Protein AF-A0A7V6R859-F1 (afdb_monomer_lite)

Foldseek 3Di:
DVVVVVCVVDPDDDDDDDFDQPPDADDGPRLVSVVVQLPDPVDDDLAAEAEADDDPDFPFDFACWEQALVRDTGNAAAHQQRHGPVHRGGGDRSCVNCVVPPDPHYYYGHNLVRNPVSQPVVVVRSRVVSRVVVSCVVSPD

Structure (mmCIF, N/CA/C/O backbone):
data_AF-A0A7V6R859-F1
#
_entry.id   AF-A0A7V6R859-F1
#
loop_
_atom_site.group_PDB
_atom_site.id
_atom_site.type_symbol
_atom_site.label_atom_id
_atom_site.label_alt_id
_atom_site.label_comp_id
_atom_site.label_asym_id
_atom_site.label_entity_id
_atom_site.label_seq_id
_atom_site.pdbx_PDB_ins_code
_atom_site.Cartn_x
_atom_site.Cartn_y
_atom_site.Cartn_z
_atom_site.occupancy
_atom_site.B_iso_or_equiv
_atom_site.auth_seq_id
_atom_site.auth_comp_id
_atom_site.auth_asym_id
_atom_site.auth_atom_id
_atom_site.pdbx_PDB_model_num
ATOM 1 N N . GLN A 1 1 ? -15.770 12.427 8.163 1.00 63.44 1 GLN A N 1
ATOM 2 C CA . GLN A 1 1 ? -17.059 11.791 8.516 1.00 63.44 1 GLN A CA 1
ATOM 3 C C . GLN A 1 1 ? -17.744 11.183 7.294 1.00 63.44 1 GLN A C 1
ATOM 5 O O . GLN A 1 1 ? -18.057 10.005 7.355 1.00 63.44 1 GLN A O 1
ATOM 10 N N . GLU A 1 2 ? -17.888 11.903 6.174 1.00 85.62 2 GLU A N 1
ATOM 11 C CA . GLU A 1 2 ? -18.518 11.360 4.950 1.00 85.62 2 GLU A CA 1
ATOM 12 C C . GLU A 1 2 ? -17.825 10.107 4.375 1.00 85.62 2 GLU A C 1
ATOM 14 O O . GLU A 1 2 ? -18.501 9.156 4.006 1.00 85.62 2 GLU A O 1
ATOM 19 N N . ILE A 1 3 ? -16.485 10.052 4.349 1.00 89.62 3 ILE A N 1
ATOM 20 C CA . ILE A 1 3 ? -15.766 8.873 3.827 1.00 89.62 3 ILE A CA 1
ATOM 21 C C . ILE A 1 3 ? -16.039 7.600 4.642 1.00 89.62 3 ILE A C 1
ATOM 23 O O . ILE A 1 3 ? -16.283 6.552 4.063 1.00 89.62 3 ILE A O 1
ATOM 27 N N . ILE A 1 4 ? -16.081 7.704 5.974 1.00 92.81 4 ILE A N 1
ATOM 28 C CA . ILE A 1 4 ? -16.373 6.570 6.867 1.00 92.81 4 ILE A CA 1
ATOM 29 C C . ILE A 1 4 ? -17.802 6.082 6.647 1.00 92.81 4 ILE A C 1
ATOM 31 O O . ILE A 1 4 ? -18.031 4.884 6.542 1.00 92.81 4 ILE A O 1
ATOM 35 N N . LYS A 1 5 ? -18.755 7.015 6.515 1.00 92.94 5 LYS A N 1
ATOM 36 C CA . LYS A 1 5 ? -20.144 6.677 6.204 1.00 92.94 5 LYS A CA 1
ATOM 37 C C . LYS A 1 5 ? -20.236 5.881 4.897 1.00 92.94 5 LYS A C 1
ATOM 39 O O . LYS A 1 5 ? -20.864 4.835 4.884 1.00 92.94 5 LYS A O 1
ATOM 44 N N . ARG A 1 6 ? -19.553 6.331 3.841 1.00 93.44 6 ARG A N 1
ATOM 45 C CA . ARG A 1 6 ? -19.534 5.637 2.543 1.00 93.44 6 ARG A CA 1
ATOM 46 C C . ARG A 1 6 ? -18.878 4.262 2.597 1.00 93.44 6 ARG A C 1
ATOM 48 O O . ARG A 1 6 ? -19.346 3.364 1.914 1.00 93.44 6 ARG A O 1
ATOM 55 N N . ILE A 1 7 ? -17.817 4.097 3.391 1.00 95.25 7 ILE A N 1
ATOM 56 C CA . ILE A 1 7 ? -17.192 2.783 3.611 1.00 95.25 7 ILE A CA 1
ATOM 57 C C . ILE A 1 7 ? -18.203 1.837 4.270 1.00 95.25 7 ILE A C 1
ATOM 59 O O . ILE A 1 7 ? -18.382 0.725 3.796 1.00 95.25 7 ILE A O 1
ATOM 63 N N . MET A 1 8 ? -18.916 2.299 5.302 1.00 93.31 8 MET A N 1
ATOM 64 C CA . MET A 1 8 ? -19.937 1.501 5.996 1.00 93.31 8 MET A CA 1
ATOM 65 C C . MET A 1 8 ? -21.193 1.206 5.157 1.00 93.31 8 MET A C 1
ATOM 67 O O . MET A 1 8 ? -21.960 0.316 5.506 1.00 93.31 8 MET A O 1
ATOM 71 N N . GLU A 1 9 ? -21.442 1.975 4.096 1.00 95.25 9 GLU A N 1
ATOM 72 C CA . GLU A 1 9 ? -22.551 1.758 3.155 1.00 95.25 9 GLU A CA 1
ATOM 73 C C . GLU A 1 9 ? -22.185 0.791 2.016 1.00 95.25 9 GLU A C 1
ATOM 75 O O . GLU A 1 9 ? -23.044 0.479 1.190 1.00 95.25 9 GLU A O 1
ATOM 80 N N . ALA A 1 10 ? -20.932 0.329 1.938 1.00 95.50 10 ALA A N 1
ATOM 81 C CA . ALA A 1 10 ? -20.528 -0.655 0.945 1.00 95.50 10 ALA A CA 1
ATOM 82 C C . ALA A 1 10 ? -21.299 -1.971 1.143 1.00 95.50 10 ALA A C 1
ATOM 84 O O . ALA A 1 10 ? -21.450 -2.463 2.257 1.00 95.50 10 ALA A O 1
ATOM 85 N N . GLU A 1 11 ? -21.782 -2.554 0.046 1.00 95.88 11 GLU A N 1
ATOM 86 C CA . GLU A 1 11 ? -22.596 -3.778 0.083 1.00 95.88 11 GLU A CA 1
ATOM 87 C C . GLU A 1 11 ? -21.782 -5.023 0.476 1.00 95.88 11 GLU A C 1
ATOM 89 O O . GLU A 1 11 ? -22.333 -6.017 0.956 1.00 95.88 11 GLU A O 1
ATOM 94 N N . HIS A 1 12 ? -20.467 -4.982 0.255 1.00 94.31 12 HIS A N 1
ATOM 95 C CA . HIS A 1 12 ? -19.573 -6.117 0.431 1.00 94.31 12 HIS A CA 1
ATOM 96 C C . HIS A 1 12 ? -18.264 -5.705 1.096 1.00 94.31 12 HIS A C 1
ATOM 98 O O . HIS A 1 12 ? -17.700 -4.654 0.786 1.00 94.31 12 HIS A O 1
ATOM 104 N N . ASP A 1 13 ? -17.752 -6.613 1.921 1.00 92.06 13 ASP A N 1
ATOM 105 C CA . ASP A 1 13 ? -16.410 -6.570 2.483 1.00 92.06 13 ASP A CA 1
ATOM 106 C C . ASP A 1 13 ? -15.480 -7.565 1.763 1.00 92.06 13 ASP A C 1
ATOM 108 O O . ASP A 1 13 ? -15.945 -8.598 1.266 1.00 92.06 13 ASP A O 1
ATOM 112 N N . PRO A 1 14 ? -14.158 -7.313 1.735 1.00 94.44 14 PRO A N 1
ATOM 113 C CA . PRO A 1 14 ? -13.475 -6.113 2.228 1.00 94.44 14 PRO A CA 1
ATOM 114 C C . PRO A 1 14 ? -13.560 -4.931 1.245 1.00 94.44 14 PRO A C 1
ATOM 116 O O . PRO A 1 14 ? -13.587 -5.111 0.027 1.00 94.44 14 PRO A O 1
ATOM 119 N N . VAL A 1 15 ? -13.513 -3.704 1.775 1.00 95.81 15 VAL A N 1
ATOM 120 C CA . VAL A 1 15 ? -13.516 -2.464 0.979 1.00 95.81 15 VAL A CA 1
ATOM 121 C C . VAL A 1 15 ? -12.092 -1.957 0.746 1.00 95.81 15 VAL A C 1
ATOM 123 O O . VAL A 1 15 ? -11.336 -1.730 1.689 1.00 95.81 15 VAL A O 1
ATOM 126 N N . VAL A 1 16 ? -11.731 -1.702 -0.515 1.00 95.19 16 VAL A N 1
ATOM 127 C CA . VAL A 1 16 ? -10.468 -1.030 -0.864 1.00 95.19 16 VAL A CA 1
ATOM 128 C C . VAL A 1 16 ? -10.707 0.471 -0.988 1.00 95.19 16 VAL A C 1
ATOM 130 O O . VAL A 1 16 ? -11.498 0.920 -1.817 1.00 95.19 16 VAL A O 1
ATOM 133 N N . VAL A 1 17 ? -9.987 1.257 -0.187 1.00 94.44 17 VAL A N 1
ATOM 134 C CA . VAL A 1 17 ? -10.065 2.722 -0.209 1.00 94.44 17 VAL A CA 1
ATOM 135 C C . VAL A 1 17 ? -8.766 3.289 -0.762 1.00 94.44 17 VAL A C 1
ATOM 137 O O . VAL A 1 17 ? -7.711 3.172 -0.145 1.00 94.44 17 VAL A O 1
ATOM 140 N N . MET A 1 18 ? -8.849 3.930 -1.926 1.00 90.81 18 MET A N 1
ATOM 141 C CA . MET A 1 18 ? -7.729 4.673 -2.495 1.00 90.81 18 MET A CA 1
ATOM 142 C C .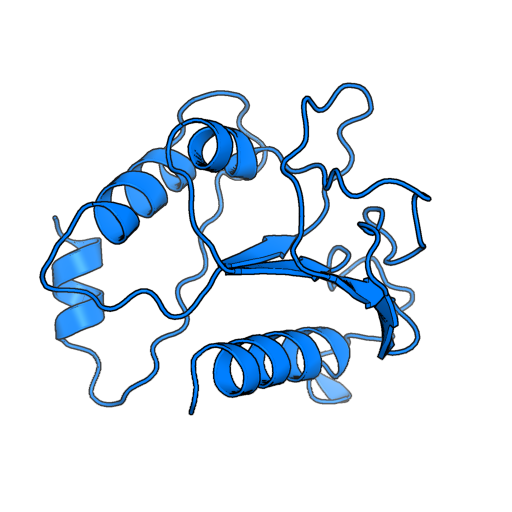 MET A 1 18 ? -7.731 6.106 -1.968 1.00 90.81 18 MET A C 1
ATOM 144 O O . MET A 1 18 ? -8.766 6.777 -1.959 1.00 90.81 18 MET A O 1
ATOM 148 N N . VAL A 1 19 ? -6.559 6.579 -1.555 1.00 86.88 19 VAL A N 1
ATOM 149 C CA . VAL A 1 19 ? -6.368 7.910 -0.985 1.00 86.88 19 VAL A CA 1
ATOM 150 C C . VAL A 1 19 ? -5.260 8.613 -1.766 1.00 86.88 19 VAL A C 1
ATOM 152 O O . VAL A 1 19 ? -4.160 8.083 -1.861 1.00 86.88 19 VAL A O 1
ATOM 155 N N . ASP A 1 20 ? -5.559 9.777 -2.342 1.00 81.00 20 ASP A N 1
ATOM 156 C CA . ASP A 1 20 ? -4.635 10.552 -3.182 1.00 81.00 20 ASP A CA 1
ATOM 157 C C . ASP A 1 20 ? -4.631 12.027 -2.753 1.00 81.00 20 ASP A C 1
ATOM 159 O O . ASP A 1 20 ? -5.679 12.606 -2.446 1.00 81.00 20 ASP A O 1
ATOM 163 N N . ASP A 1 21 ? -3.448 12.636 -2.733 1.00 71.25 21 ASP A N 1
ATOM 164 C CA . ASP A 1 21 ? -3.225 14.050 -2.413 1.00 71.25 21 ASP A CA 1
ATOM 165 C C . ASP A 1 21 ? -2.811 14.890 -3.639 1.00 71.25 21 ASP A C 1
ATOM 167 O O . ASP A 1 21 ? -2.612 16.104 -3.514 1.00 71.25 21 ASP A O 1
ATOM 171 N N . ARG A 1 22 ? -2.721 14.274 -4.831 1.00 69.81 22 ARG A N 1
ATOM 172 C CA . ARG A 1 22 ? -2.268 14.894 -6.088 1.00 69.81 22 ARG A CA 1
ATOM 173 C C . ARG A 1 22 ? -0.881 15.554 -5.987 1.00 69.81 22 ARG A C 1
ATOM 175 O O . ARG A 1 22 ? -0.628 16.548 -6.670 1.00 69.81 22 ARG A O 1
ATOM 182 N N . GLY A 1 23 ? 0.015 15.028 -5.149 1.00 63.44 23 GLY A N 1
ATOM 183 C CA . GLY A 1 23 ? 1.393 15.513 -4.991 1.00 63.44 23 GLY A CA 1
ATOM 184 C C . GLY A 1 23 ? 1.519 16.768 -4.124 1.00 63.44 23 GLY A C 1
ATOM 185 O O . GLY A 1 23 ? 2.492 17.524 -4.238 1.00 63.44 23 GLY A O 1
ATOM 186 N N . LYS A 1 24 ? 0.518 17.054 -3.282 1.00 62.62 24 LYS A N 1
ATOM 187 C CA . LYS A 1 24 ? 0.576 18.182 -2.351 1.00 62.62 24 LYS A CA 1
ATOM 188 C C . LYS A 1 24 ? 1.293 17.766 -1.070 1.00 62.62 24 LYS A C 1
ATOM 190 O O . LYS A 1 24 ? 0.717 17.107 -0.221 1.00 62.62 24 LYS A O 1
ATOM 195 N N . LYS A 1 25 ? 2.515 18.266 -0.880 1.00 59.34 25 LYS A N 1
ATOM 196 C CA . LYS A 1 25 ? 3.291 18.037 0.349 1.00 59.34 25 LYS A CA 1
ATOM 197 C C . LYS A 1 25 ? 2.607 18.608 1.598 1.00 59.34 25 LYS A C 1
ATOM 199 O O . LYS A 1 25 ? 2.174 19.763 1.610 1.00 59.34 25 LYS A O 1
ATOM 204 N N . GLY A 1 26 ? 2.638 17.840 2.687 1.00 61.53 26 GLY A N 1
ATOM 205 C CA . GLY A 1 26 ? 2.084 18.216 3.994 1.00 61.53 26 GLY A CA 1
ATOM 206 C C . GLY A 1 26 ? 0.673 17.670 4.200 1.00 61.53 26 GLY A C 1
ATOM 207 O O . GLY A 1 26 ? 0.153 17.002 3.331 1.00 61.53 26 GLY A O 1
ATOM 208 N N . LYS A 1 27 ? 0.034 17.946 5.349 1.00 64.81 27 LYS A N 1
ATOM 209 C CA . LYS A 1 27 ? -1.300 17.396 5.666 1.00 64.81 27 LYS A CA 1
ATOM 210 C C . LYS A 1 27 ? -2.345 17.876 4.647 1.00 64.81 27 LYS A C 1
ATOM 212 O O . LYS A 1 27 ? -2.903 18.966 4.794 1.00 64.81 27 LYS A O 1
ATOM 217 N N . GLY A 1 28 ? -2.588 17.068 3.625 1.00 74.31 28 GLY A N 1
ATOM 218 C CA . GLY A 1 28 ? -3.595 17.264 2.607 1.00 74.31 28 GLY A CA 1
ATOM 219 C C . GLY A 1 28 ? -4.905 16.545 2.938 1.00 74.31 28 GLY A C 1
ATOM 220 O O . GLY A 1 28 ? -5.065 15.939 4.005 1.00 74.31 28 GLY A O 1
ATOM 221 N N . PRO A 1 29 ? -5.889 16.635 2.027 1.00 78.75 29 PRO A N 1
ATOM 222 C CA . PRO A 1 29 ? -7.156 15.924 2.157 1.00 78.75 29 PRO A CA 1
ATOM 223 C C . PRO A 1 29 ? -6.974 14.405 2.237 1.00 78.75 29 PRO A C 1
ATOM 225 O O . PRO A 1 29 ? -7.714 13.751 2.970 1.00 78.75 29 PRO A O 1
ATOM 228 N N . GLY A 1 30 ? -5.977 13.861 1.530 1.00 81.81 30 GLY A N 1
ATOM 229 C CA . GLY A 1 30 ? -5.662 12.437 1.545 1.00 81.81 30 GLY A CA 1
ATOM 230 C C . GLY A 1 30 ? -5.210 11.968 2.926 1.00 81.81 30 GLY A C 1
ATOM 231 O O . GLY A 1 30 ? -5.828 11.096 3.532 1.00 81.81 30 GLY A O 1
ATOM 232 N N . GLU A 1 31 ? -4.207 12.618 3.508 1.00 81.94 31 GLU A N 1
ATOM 233 C CA . GLU A 1 31 ? -3.708 12.260 4.836 1.00 81.94 31 GLU A CA 1
ATOM 234 C C . GLU A 1 31 ? -4.769 12.436 5.923 1.00 81.94 31 GLU A C 1
ATOM 236 O O . GLU A 1 31 ? -4.831 11.634 6.851 1.00 81.94 31 GLU A O 1
ATOM 241 N N . ALA A 1 32 ? -5.629 13.455 5.815 1.00 85.88 32 ALA A N 1
ATOM 242 C CA . ALA A 1 32 ? -6.739 13.652 6.746 1.00 85.88 32 ALA A CA 1
ATOM 243 C C . ALA A 1 32 ? -7.816 12.557 6.621 1.00 85.88 32 ALA A C 1
ATOM 245 O O . ALA A 1 32 ? -8.387 12.133 7.632 1.00 85.88 32 ALA A O 1
ATOM 246 N N . ALA A 1 33 ? -8.091 12.090 5.400 1.00 88.62 33 ALA A N 1
ATOM 247 C CA . ALA A 1 33 ? -8.998 10.976 5.155 1.00 88.62 33 ALA A CA 1
ATOM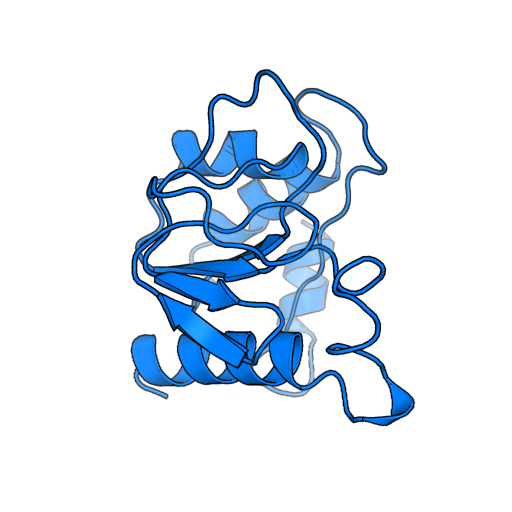 248 C C . ALA A 1 33 ? -8.433 9.677 5.742 1.00 88.62 33 ALA A C 1
ATOM 250 O O . ALA A 1 33 ? -9.120 9.020 6.523 1.00 88.62 33 ALA A O 1
ATOM 251 N N . MET A 1 34 ? -7.165 9.369 5.457 1.00 89.31 34 MET A N 1
ATOM 252 C CA . MET A 1 34 ? -6.479 8.197 6.003 1.00 89.31 34 MET A CA 1
ATOM 253 C C . MET A 1 34 ? -6.401 8.240 7.535 1.00 89.31 34 MET A C 1
ATOM 255 O O . MET A 1 34 ? -6.706 7.249 8.189 1.00 89.31 34 MET A O 1
ATOM 259 N N . GLU A 1 35 ? -6.086 9.398 8.128 1.00 88.75 35 GLU A N 1
ATOM 260 C CA . GLU A 1 35 ? -6.108 9.586 9.585 1.00 88.75 35 GLU A CA 1
ATOM 261 C C . GLU A 1 35 ? -7.492 9.307 10.185 1.00 88.75 35 GLU A C 1
ATOM 263 O O . GLU A 1 35 ? -7.583 8.710 11.253 1.00 88.75 35 GLU A O 1
ATOM 268 N N . SER A 1 36 ? -8.560 9.742 9.512 1.00 91.19 36 SER A N 1
ATOM 269 C CA . SER A 1 36 ? -9.929 9.525 9.989 1.00 91.19 36 SER A CA 1
ATOM 270 C C . SER A 1 36 ? -10.320 8.049 9.934 1.00 91.19 36 SER A C 1
ATOM 272 O O . SER A 1 36 ? -10.951 7.573 10.867 1.00 91.19 36 SER A O 1
ATOM 274 N N . ILE A 1 37 ? -9.934 7.332 8.872 1.00 92.38 37 ILE A N 1
ATOM 275 C CA . ILE A 1 37 ? -10.201 5.893 8.718 1.00 92.38 37 ILE A CA 1
ATOM 276 C C . ILE A 1 37 ? -9.457 5.100 9.796 1.00 92.38 37 ILE A C 1
ATOM 278 O O . ILE A 1 37 ? -10.067 4.317 10.510 1.00 92.38 37 ILE A O 1
ATOM 282 N N . LEU A 1 38 ? -8.154 5.350 9.963 1.00 90.62 38 LEU A N 1
ATOM 283 C CA . LEU A 1 38 ? -7.300 4.601 10.893 1.00 90.62 38 LEU A CA 1
ATOM 284 C C . LEU A 1 38 ? -7.635 4.820 12.377 1.00 90.62 38 LEU A C 1
ATOM 286 O O . LEU A 1 38 ? -7.155 4.069 13.221 1.00 90.62 38 LEU A O 1
ATOM 290 N N . LYS A 1 39 ? -8.385 5.876 12.711 1.00 90.25 39 LYS A N 1
ATOM 291 C CA . LYS A 1 39 ? -8.779 6.211 14.089 1.00 90.25 39 LYS A CA 1
ATOM 292 C C . LYS A 1 39 ? -10.218 5.826 14.426 1.00 90.25 39 LYS A C 1
ATOM 294 O O . LYS A 1 39 ? -10.606 5.978 15.581 1.00 90.25 39 LYS A O 1
ATOM 299 N N . ASP A 1 40 ? -11.020 5.416 13.447 1.00 92.44 40 ASP A N 1
ATOM 300 C CA . ASP A 1 40 ? -12.419 5.078 13.688 1.00 92.44 40 ASP A CA 1
ATOM 301 C C . ASP A 1 40 ? -12.542 3.617 14.125 1.00 92.44 40 ASP A C 1
ATOM 303 O O . ASP A 1 40 ? -12.318 2.704 13.338 1.00 92.44 40 ASP A O 1
ATOM 307 N N . GLU A 1 41 ? -12.922 3.397 15.383 1.00 91.50 41 GLU A N 1
ATOM 308 C CA . GLU A 1 41 ? -13.027 2.062 15.995 1.00 91.50 41 GLU A CA 1
ATOM 309 C C . GLU A 1 41 ? -14.115 1.175 15.368 1.00 91.50 41 GLU A C 1
ATOM 311 O O . GLU A 1 41 ? -14.179 -0.018 15.654 1.00 91.50 41 GLU A O 1
ATOM 316 N N . ARG A 1 42 ? -14.989 1.737 14.523 1.00 93.19 42 ARG A N 1
ATOM 317 C CA . ARG A 1 42 ? -16.021 0.972 13.808 1.00 93.19 42 ARG A CA 1
ATOM 318 C C . ARG A 1 42 ? -15.483 0.287 12.554 1.00 93.19 42 ARG A C 1
ATOM 320 O O . ARG A 1 42 ? -16.203 -0.518 11.972 1.00 93.19 42 ARG A O 1
ATOM 327 N N . LEU A 1 43 ? -14.278 0.642 12.108 1.00 92.88 43 LEU A N 1
ATOM 328 C CA . LEU A 1 43 ? -13.637 0.067 10.933 1.00 92.88 43 LEU A CA 1
ATOM 329 C C . LEU A 1 43 ? -12.511 -0.869 11.367 1.00 92.88 43 LEU A C 1
ATOM 331 O O . LEU A 1 43 ? -11.622 -0.473 12.118 1.00 92.88 43 LEU A O 1
ATOM 335 N N . ASP A 1 44 ? -12.519 -2.089 10.836 1.00 92.75 44 ASP A N 1
ATOM 336 C CA . ASP A 1 44 ? -11.387 -3.004 10.959 1.00 92.75 44 ASP A CA 1
ATOM 337 C C . ASP A 1 44 ? -10.446 -2.820 9.762 1.00 92.75 44 ASP A C 1
ATOM 339 O O . ASP A 1 44 ? -10.743 -3.219 8.633 1.00 92.75 44 ASP A O 1
ATOM 343 N N . VAL A 1 45 ? -9.323 -2.134 9.983 1.00 94.06 45 VAL A N 1
ATOM 344 C CA . VAL A 1 45 ? -8.342 -1.872 8.924 1.00 94.06 45 VAL A CA 1
ATOM 345 C C . VAL A 1 45 ? -7.380 -3.049 8.827 1.00 94.06 45 VAL A C 1
ATOM 347 O O . VAL A 1 45 ? -6.443 -3.164 9.615 1.00 94.06 45 VAL A O 1
ATOM 350 N N . LEU A 1 46 ? -7.589 -3.884 7.807 1.00 95.38 46 LEU A N 1
ATOM 351 C CA . LEU A 1 46 ? -6.811 -5.105 7.574 1.00 95.38 46 LEU A CA 1
ATOM 352 C C . LEU A 1 46 ? -5.334 -4.841 7.254 1.00 95.38 46 LEU A C 1
ATOM 354 O O . LEU A 1 46 ? -4.471 -5.641 7.602 1.00 95.38 46 LEU A O 1
ATOM 358 N N . GLY A 1 47 ? -5.032 -3.739 6.568 1.00 95.12 47 GLY A N 1
ATOM 359 C CA . GLY A 1 47 ? -3.670 -3.360 6.213 1.00 95.12 47 GLY A CA 1
ATOM 360 C C . GLY A 1 47 ? -3.616 -2.185 5.246 1.00 95.12 47 GLY A C 1
ATOM 361 O O . GLY A 1 47 ? -4.640 -1.684 4.780 1.00 95.12 47 GLY A O 1
ATOM 362 N N . ILE A 1 48 ? -2.397 -1.745 4.939 1.00 95.19 48 ILE A N 1
ATOM 363 C CA . ILE A 1 48 ? -2.136 -0.595 4.070 1.00 95.19 48 ILE A CA 1
ATOM 364 C C . ILE A 1 48 ? -1.310 -1.036 2.866 1.00 95.19 48 ILE A C 1
ATOM 366 O O . ILE A 1 48 ? -0.264 -1.664 3.021 1.00 95.19 48 ILE A O 1
ATOM 370 N N . LEU A 1 49 ? -1.750 -0.643 1.671 1.00 96.00 49 LEU A N 1
ATOM 371 C CA . LEU A 1 49 ? -0.962 -0.742 0.447 1.00 96.00 49 LEU A CA 1
ATOM 372 C C . LEU A 1 49 ? -0.269 0.601 0.183 1.00 96.00 49 LEU A C 1
ATOM 374 O O . LEU A 1 49 ? -0.912 1.576 -0.201 1.00 96.00 49 LEU A O 1
ATOM 378 N N . ALA A 1 50 ? 1.037 0.660 0.423 1.00 94.44 50 ALA A N 1
ATOM 379 C CA . ALA A 1 50 ? 1.850 1.850 0.218 1.00 94.44 50 ALA A CA 1
ATOM 380 C C . ALA A 1 50 ? 2.416 1.880 -1.210 1.00 94.44 50 ALA A C 1
ATOM 382 O O . ALA A 1 50 ? 3.163 0.988 -1.611 1.00 94.44 50 ALA A O 1
ATOM 383 N N . VAL A 1 51 ? 2.085 2.930 -1.962 1.00 93.50 51 VAL A N 1
ATOM 384 C CA . VAL A 1 51 ? 2.589 3.154 -3.325 1.00 93.50 51 VAL A CA 1
ATOM 385 C C . VAL A 1 51 ? 3.790 4.094 -3.278 1.00 93.50 51 VAL A C 1
ATOM 387 O O . VAL A 1 51 ? 3.709 5.186 -2.716 1.00 93.50 51 VAL A O 1
ATOM 390 N N . SER A 1 52 ? 4.902 3.665 -3.873 1.00 92.44 52 SER A N 1
ATOM 391 C CA . SER A 1 52 ? 6.159 4.414 -3.875 1.00 92.44 52 SER A CA 1
ATOM 392 C C . SER A 1 52 ? 6.116 5.635 -4.813 1.00 92.44 52 SER A C 1
ATOM 394 O O . SER A 1 52 ? 5.689 5.527 -5.966 1.00 92.44 52 SER A O 1
ATOM 396 N N . SER A 1 53 ? 6.585 6.803 -4.352 1.00 86.31 53 SER A N 1
ATOM 397 C CA . SER A 1 53 ? 6.679 8.053 -5.133 1.00 86.31 53 SER A CA 1
ATOM 398 C C . SER A 1 53 ? 8.132 8.548 -5.298 1.00 86.31 53 SER A C 1
ATOM 400 O O . SER A 1 53 ? 9.067 8.056 -4.668 1.00 86.31 53 SER A O 1
ATOM 402 N N . ASN A 1 54 ? 8.350 9.535 -6.182 1.00 69.88 54 ASN A N 1
ATOM 403 C CA . ASN A 1 54 ? 9.679 10.074 -6.527 1.00 69.88 54 ASN A CA 1
ATOM 404 C C . ASN A 1 54 ? 10.169 11.140 -5.525 1.00 69.88 54 ASN A C 1
ATOM 406 O O . ASN A 1 54 ? 10.582 12.237 -5.914 1.00 69.88 54 ASN A O 1
ATOM 410 N N . GLU A 1 55 ? 10.150 10.838 -4.231 1.00 64.19 55 GLU A N 1
ATOM 411 C CA . GLU A 1 55 ? 10.703 11.733 -3.215 1.00 64.19 55 GLU A CA 1
ATOM 412 C C . GLU A 1 55 ? 12.152 11.361 -2.886 1.00 64.19 55 GLU A C 1
ATOM 414 O O . GLU A 1 55 ? 12.423 10.414 -2.155 1.00 64.19 55 GLU A O 1
ATOM 419 N N . LYS A 1 56 ? 13.105 12.146 -3.414 1.00 56.22 56 LYS A N 1
ATOM 420 C CA . LYS A 1 56 ? 14.553 11.985 -3.158 1.00 56.22 56 LYS A CA 1
ATOM 421 C C . LYS A 1 56 ? 14.959 12.185 -1.693 1.00 56.22 56 LYS A C 1
ATOM 423 O O . LYS A 1 56 ? 16.060 11.802 -1.325 1.00 56.22 56 LYS A O 1
ATOM 428 N N . ASP A 1 57 ? 14.088 12.795 -0.895 1.00 54.28 57 ASP A N 1
ATOM 429 C CA . ASP A 1 57 ? 14.333 13.156 0.503 1.00 54.28 57 ASP A CA 1
ATOM 430 C C . ASP A 1 57 ? 13.109 12.803 1.356 1.00 54.28 57 ASP A C 1
ATOM 432 O O . ASP A 1 57 ? 12.543 13.609 2.100 1.00 54.28 57 ASP A O 1
ATOM 436 N N . CYS A 1 58 ? 12.622 11.579 1.167 1.00 63.28 58 CYS A N 1
ATOM 437 C CA . CYS A 1 58 ? 11.508 11.093 1.946 1.00 63.28 58 CYS A CA 1
ATOM 438 C C . CYS A 1 58 ? 12.033 10.596 3.300 1.00 63.28 58 CYS A C 1
ATOM 440 O O . CYS A 1 58 ? 12.927 9.754 3.419 1.00 63.28 58 CYS A O 1
ATOM 442 N N . ASN A 1 59 ? 11.428 11.083 4.371 1.00 71.44 59 ASN A N 1
ATOM 443 C CA . ASN A 1 59 ? 11.464 10.356 5.624 1.00 71.44 59 ASN A CA 1
ATOM 444 C C . ASN A 1 59 ? 10.431 9.224 5.442 1.00 71.44 59 ASN A C 1
ATOM 446 O O . ASN A 1 59 ? 9.238 9.486 5.517 1.00 71.44 59 ASN A O 1
ATOM 450 N N . GLY A 1 60 ? 10.853 8.027 5.040 1.00 82.62 60 GLY A N 1
ATOM 451 C CA . GLY A 1 60 ? 9.934 6.940 4.671 1.00 82.62 60 GLY A CA 1
ATOM 452 C C . GLY A 1 60 ? 9.233 6.280 5.862 1.00 82.62 60 GLY A C 1
ATOM 453 O O . GLY A 1 60 ? 9.454 6.659 7.017 1.00 82.62 60 GLY A O 1
ATOM 454 N N . VAL A 1 61 ? 8.396 5.283 5.577 1.00 89.38 61 VAL A N 1
ATOM 455 C CA . VAL A 1 61 ? 7.781 4.394 6.581 1.00 89.38 61 VAL A CA 1
ATOM 456 C C . VAL A 1 61 ? 8.267 2.968 6.385 1.00 89.38 61 VAL A C 1
ATOM 458 O O . VAL A 1 61 ? 8.538 2.567 5.256 1.00 89.38 61 VAL A O 1
ATOM 461 N N . ASP A 1 62 ? 8.404 2.222 7.479 1.00 92.12 62 ASP A N 1
ATOM 462 C CA . ASP A 1 62 ? 8.859 0.835 7.409 1.00 92.12 62 ASP A CA 1
ATOM 463 C C . ASP A 1 62 ? 7.735 -0.056 6.871 1.00 92.12 62 ASP A C 1
ATOM 465 O O . ASP A 1 62 ? 6.621 -0.057 7.401 1.00 92.12 62 ASP A O 1
ATOM 469 N N . VAL A 1 63 ? 8.032 -0.815 5.819 1.00 94.69 63 VAL A N 1
ATOM 470 C CA . VAL A 1 63 ? 7.127 -1.837 5.287 1.00 94.69 63 VAL A CA 1
ATOM 471 C C . VAL A 1 63 ? 7.265 -3.149 6.056 1.00 94.69 63 VAL A C 1
ATOM 473 O O . VAL A 1 63 ? 8.322 -3.480 6.598 1.00 94.69 63 VAL A O 1
ATOM 476 N N . THR A 1 64 ? 6.192 -3.936 6.059 1.00 96.50 64 THR A N 1
ATOM 477 C CA . THR A 1 64 ? 6.224 -5.349 6.448 1.00 96.50 64 THR A CA 1
ATOM 478 C C . THR A 1 64 ? 6.922 -6.180 5.370 1.00 96.50 64 THR A C 1
ATOM 480 O O . THR A 1 64 ? 7.764 -7.018 5.684 1.00 96.50 64 THR A O 1
ATOM 483 N N . CYS A 1 65 ? 6.559 -5.953 4.106 1.00 97.62 65 CYS A N 1
ATOM 484 C CA . CYS A 1 65 ? 7.230 -6.458 2.910 1.00 97.62 65 CYS A CA 1
ATOM 485 C C . CYS A 1 65 ? 6.758 -5.654 1.686 1.00 97.62 65 CYS A C 1
ATOM 487 O O . CYS A 1 65 ? 5.842 -4.839 1.795 1.00 97.62 65 CYS A O 1
ATOM 489 N N . SER A 1 66 ? 7.333 -5.907 0.515 1.00 98.44 66 SER A N 1
ATOM 490 C CA . SER A 1 66 ? 6.902 -5.306 -0.750 1.00 98.44 66 SER A CA 1
ATOM 491 C C . SER A 1 66 ? 6.755 -6.338 -1.855 1.00 98.44 66 SER A C 1
ATOM 493 O O . SER A 1 66 ? 7.344 -7.418 -1.783 1.00 98.44 66 SER A O 1
ATOM 495 N N . ILE A 1 67 ? 5.995 -5.981 -2.891 1.00 98.56 67 ILE A N 1
ATOM 496 C CA . ILE A 1 67 ? 5.937 -6.723 -4.150 1.00 98.56 67 ILE A CA 1
ATOM 497 C C . ILE A 1 67 ? 6.754 -5.965 -5.200 1.00 98.56 67 ILE A C 1
ATOM 499 O O . ILE A 1 67 ? 6.460 -4.806 -5.497 1.00 98.56 67 ILE A O 1
ATOM 503 N N . THR A 1 68 ? 7.785 -6.604 -5.756 1.00 98.38 68 THR A N 1
ATOM 504 C CA . THR A 1 68 ? 8.580 -6.019 -6.849 1.00 98.38 68 THR A CA 1
ATOM 505 C C . THR A 1 68 ? 7.788 -5.993 -8.153 1.00 98.38 68 THR A C 1
ATOM 507 O O . THR A 1 68 ? 6.773 -6.681 -8.285 1.00 98.38 68 THR A O 1
ATOM 510 N N . LYS A 1 69 ? 8.268 -5.255 -9.158 1.00 97.69 69 LYS A N 1
ATOM 511 C CA . LYS A 1 69 ? 7.652 -5.239 -10.496 1.00 97.69 69 LYS A CA 1
ATOM 512 C C . LYS A 1 69 ? 7.629 -6.616 -11.175 1.00 97.69 69 LYS A C 1
ATOM 514 O O . LYS A 1 69 ? 6.781 -6.854 -12.022 1.00 97.69 69 LYS A O 1
ATOM 519 N N . GLU A 1 70 ? 8.527 -7.530 -10.806 1.00 97.94 70 GLU A N 1
ATOM 520 C CA . GLU A 1 70 ? 8.533 -8.932 -11.256 1.00 97.94 70 GLU A CA 1
ATOM 521 C C . GLU A 1 70 ? 7.569 -9.819 -10.449 1.00 97.94 70 GLU A C 1
ATOM 523 O O . GLU A 1 70 ? 7.453 -11.017 -10.703 1.00 97.94 70 GLU A O 1
ATOM 528 N N . GLY A 1 71 ? 6.885 -9.257 -9.451 1.00 97.44 71 GLY A N 1
ATOM 529 C CA . GLY A 1 71 ? 5.963 -9.975 -8.585 1.00 97.44 71 GLY A CA 1
ATOM 530 C C . GLY A 1 71 ? 6.635 -10.705 -7.424 1.00 97.44 71 GLY A C 1
ATOM 531 O O . GLY A 1 71 ? 5.987 -11.549 -6.808 1.00 97.44 71 GLY A O 1
ATOM 532 N N . ASN A 1 72 ? 7.898 -10.434 -7.093 1.00 98.44 72 ASN A N 1
ATOM 533 C CA . ASN A 1 72 ? 8.566 -11.093 -5.966 1.00 98.44 72 ASN A CA 1
ATOM 534 C C . ASN A 1 72 ? 8.184 -10.437 -4.637 1.00 98.44 72 ASN A C 1
ATOM 536 O O . ASN A 1 72 ? 8.074 -9.218 -4.567 1.00 98.44 72 ASN A O 1
ATOM 540 N N . ILE A 1 73 ? 8.009 -11.240 -3.584 1.00 98.50 73 ILE A N 1
ATOM 541 C CA . ILE A 1 73 ? 7.832 -10.723 -2.221 1.00 98.50 73 ILE A CA 1
ATOM 542 C C . ILE A 1 73 ? 9.221 -10.537 -1.611 1.00 98.50 73 ILE A C 1
ATOM 544 O O . ILE A 1 73 ? 9.990 -11.495 -1.552 1.00 98.50 73 ILE A O 1
ATOM 548 N N . ILE A 1 74 ? 9.528 -9.327 -1.153 1.00 98.44 74 ILE A N 1
ATOM 549 C CA . ILE A 1 74 ? 10.799 -8.979 -0.501 1.00 98.44 74 ILE A CA 1
ATOM 550 C C . ILE A 1 74 ? 10.540 -8.272 0.832 1.00 98.44 74 ILE A C 1
ATOM 552 O O . ILE A 1 74 ? 9.522 -7.606 0.981 1.00 98.44 74 ILE A O 1
ATOM 556 N N . GLU A 1 75 ? 11.438 -8.399 1.809 1.00 97.50 75 GLU A N 1
ATOM 557 C CA . GLU A 1 75 ? 11.294 -7.705 3.106 1.00 97.50 75 GLU A CA 1
ATOM 558 C C . GLU A 1 75 ? 11.591 -6.202 3.024 1.00 97.50 75 GLU A C 1
ATOM 560 O O . GLU A 1 75 ? 11.174 -5.433 3.890 1.00 97.50 75 GLU A O 1
ATOM 565 N N . ASP A 1 76 ? 12.315 -5.795 1.986 1.00 97.06 76 ASP A N 1
ATOM 566 C CA . ASP A 1 76 ? 12.670 -4.409 1.730 1.00 97.06 76 ASP A CA 1
ATOM 567 C C . ASP A 1 76 ? 11.522 -3.648 1.042 1.00 97.06 76 ASP A C 1
ATOM 569 O O . ASP A 1 76 ? 10.567 -4.218 0.506 1.00 97.06 76 ASP A O 1
ATOM 573 N N . ALA A 1 77 ? 11.623 -2.325 1.046 1.00 95.94 77 ALA A N 1
ATOM 574 C CA . ALA A 1 77 ? 10.803 -1.433 0.249 1.00 95.94 77 ALA A CA 1
ATOM 575 C C . ALA A 1 77 ? 11.184 -1.496 -1.239 1.00 95.94 77 ALA A C 1
ATOM 577 O O . ALA A 1 77 ? 12.235 -2.016 -1.629 1.00 95.94 77 ALA A O 1
ATOM 578 N N . VAL A 1 78 ? 10.327 -0.904 -2.069 1.00 96.25 78 VAL A N 1
ATOM 579 C CA . VAL A 1 78 ? 10.592 -0.703 -3.493 1.00 96.25 78 VAL A CA 1
ATOM 580 C C . VAL A 1 78 ? 10.576 0.775 -3.870 1.00 96.25 78 VAL A C 1
ATOM 582 O O . VAL A 1 78 ? 9.907 1.601 -3.239 1.00 96.25 78 VAL A O 1
ATOM 585 N N . ASP A 1 79 ? 11.322 1.111 -4.915 1.0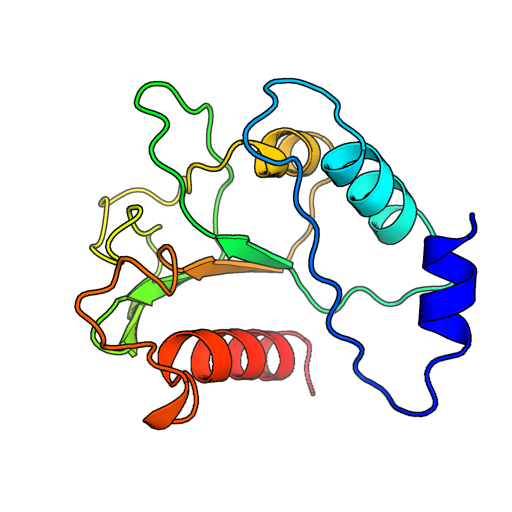0 94.50 79 ASP A N 1
ATOM 586 C CA . ASP A 1 79 ? 11.261 2.419 -5.552 1.00 94.50 79 ASP A CA 1
ATOM 587 C C . ASP A 1 79 ? 9.974 2.571 -6.380 1.00 94.50 79 ASP A C 1
ATOM 589 O O . ASP A 1 79 ? 9.164 1.648 -6.519 1.00 94.50 79 ASP A O 1
ATOM 593 N N . LYS A 1 80 ? 9.793 3.755 -6.970 1.00 93.88 80 LYS A N 1
ATOM 594 C CA . LYS A 1 80 ? 8.643 4.066 -7.822 1.00 93.88 80 LYS A CA 1
ATOM 595 C C . LYS A 1 80 ? 8.484 3.112 -9.016 1.00 93.88 80 LYS A C 1
ATOM 597 O O . LYS A 1 80 ? 7.378 2.955 -9.525 1.00 93.88 80 LYS A O 1
ATOM 602 N N . TYR A 1 81 ? 9.562 2.481 -9.464 1.00 96.06 81 TYR A N 1
ATOM 603 C CA . TYR A 1 81 ? 9.573 1.563 -10.598 1.00 96.06 81 TYR A CA 1
ATOM 604 C C . TYR A 1 81 ? 9.422 0.100 -10.161 1.00 96.06 81 TYR A C 1
ATOM 606 O O . TYR A 1 81 ? 9.391 -0.779 -11.015 1.00 96.06 81 TYR A O 1
ATOM 614 N N . GLY A 1 82 ? 9.294 -0.175 -8.859 1.00 96.69 82 GLY A N 1
ATOM 615 C CA . GLY A 1 82 ? 9.126 -1.517 -8.310 1.00 96.69 82 GLY A CA 1
ATOM 616 C C . GLY A 1 82 ? 10.434 -2.288 -8.116 1.00 96.69 82 GLY A C 1
ATOM 617 O O . GLY A 1 82 ? 10.385 -3.513 -7.999 1.00 96.69 82 GLY A O 1
ATOM 618 N N . ASN A 1 83 ? 11.590 -1.614 -8.085 1.00 97.12 83 ASN A N 1
ATOM 619 C CA . ASN A 1 83 ? 12.886 -2.236 -7.790 1.00 97.12 83 ASN A CA 1
ATOM 620 C C . ASN A 1 83 ? 13.204 -2.160 -6.289 1.00 97.12 83 ASN A C 1
ATOM 622 O O . ASN A 1 83 ? 12.831 -1.195 -5.627 1.00 97.12 83 ASN A O 1
ATOM 626 N N . ASN A 1 84 ? 13.937 -3.141 -5.758 1.00 96.88 84 ASN A N 1
ATOM 627 C CA . ASN A 1 84 ? 14.369 -3.151 -4.356 1.00 96.88 84 ASN A CA 1
ATOM 628 C C . ASN A 1 84 ? 15.289 -1.946 -4.039 1.00 96.88 84 ASN A C 1
ATOM 630 O O . ASN A 1 84 ? 16.234 -1.682 -4.781 1.00 96.88 84 ASN A O 1
ATOM 634 N N . VAL A 1 85 ? 15.037 -1.244 -2.926 1.00 94.38 85 VAL A N 1
ATOM 635 C CA . VAL A 1 85 ? 15.881 -0.131 -2.431 1.00 94.38 85 VAL A CA 1
ATOM 636 C C . VAL A 1 85 ? 16.868 -0.534 -1.326 1.00 94.38 85 VAL A C 1
ATOM 638 O O . VAL A 1 85 ? 17.573 0.319 -0.790 1.00 94.38 85 VAL A O 1
ATOM 641 N N . HIS A 1 86 ? 16.914 -1.818 -0.965 1.00 94.56 86 HIS A N 1
ATOM 642 C CA . HIS A 1 86 ? 17.740 -2.414 0.091 1.00 94.56 86 HIS A CA 1
ATOM 643 C C . HIS A 1 86 ? 17.585 -1.717 1.451 1.00 94.56 86 HIS A C 1
ATOM 645 O O . HIS A 1 86 ? 18.541 -1.484 2.191 1.00 94.56 86 HIS A O 1
ATOM 651 N N . SER A 1 87 ? 16.348 -1.333 1.751 1.00 93.38 87 SER A N 1
ATOM 652 C CA . SER A 1 87 ? 15.931 -0.638 2.962 1.00 93.38 87 SER A CA 1
ATOM 653 C C . SER A 1 87 ? 14.452 -0.915 3.180 1.00 93.38 87 SER A C 1
ATOM 655 O O . SER A 1 87 ? 13.704 -0.970 2.213 1.00 93.38 87 SER A O 1
ATOM 657 N N . LYS A 1 88 ? 13.988 -1.006 4.429 1.00 93.38 88 LYS A N 1
ATOM 658 C CA . LYS A 1 88 ? 12.552 -1.155 4.736 1.00 93.38 88 LYS A CA 1
ATOM 659 C C . LYS A 1 88 ? 11.736 0.115 4.498 1.00 93.38 88 LYS A C 1
ATOM 661 O O . LYS A 1 88 ? 10.513 0.076 4.581 1.00 93.38 88 LYS A O 1
ATOM 666 N N . LYS A 1 89 ? 12.389 1.244 4.219 1.00 92.12 89 LYS A N 1
ATOM 667 C CA . LYS A 1 89 ? 11.722 2.542 4.113 1.00 92.12 89 LYS A CA 1
ATOM 668 C C . LYS A 1 89 ? 11.157 2.770 2.721 1.00 92.12 89 LYS A C 1
ATOM 670 O O . LYS A 1 89 ? 11.917 2.999 1.784 1.00 92.12 89 LYS A O 1
ATOM 675 N N . ILE A 1 90 ? 9.831 2.784 2.613 1.00 91.75 90 ILE A N 1
ATOM 676 C CA . ILE A 1 90 ? 9.136 3.215 1.397 1.00 91.75 90 ILE A CA 1
ATOM 677 C C . ILE A 1 90 ? 8.850 4.719 1.439 1.00 91.75 90 ILE A C 1
ATOM 679 O O . ILE A 1 90 ? 8.532 5.281 2.493 1.00 91.75 90 ILE A O 1
ATOM 683 N N . CYS A 1 91 ? 8.978 5.362 0.280 1.00 88.62 91 CYS A N 1
ATOM 684 C CA . CYS A 1 91 ? 8.753 6.789 0.090 1.00 88.62 91 CYS A CA 1
ATOM 685 C C . CYS A 1 91 ? 7.400 7.072 -0.537 1.00 88.62 91 CYS A C 1
ATOM 687 O O . CYS A 1 91 ? 7.035 6.429 -1.510 1.00 88.62 91 CYS A O 1
ATOM 689 N N . GLY A 1 92 ? 6.684 8.064 -0.019 1.00 81.94 92 GLY A N 1
ATOM 690 C CA . GLY A 1 92 ? 5.406 8.483 -0.575 1.00 81.94 92 GLY A CA 1
ATOM 691 C C . GLY A 1 92 ? 4.885 9.733 0.119 1.00 81.94 92 GLY A C 1
ATOM 692 O O . GLY A 1 92 ? 4.899 9.801 1.352 1.00 81.94 92 GLY A O 1
ATOM 693 N N . ASP A 1 93 ? 4.396 10.684 -0.671 1.00 75.19 93 ASP A N 1
ATOM 694 C CA . ASP A 1 93 ? 3.948 12.007 -0.222 1.00 75.19 93 ASP A CA 1
ATOM 695 C C . ASP A 1 93 ? 2.841 11.860 0.850 1.00 75.19 93 ASP A C 1
ATOM 697 O O . ASP A 1 93 ? 2.931 12.421 1.948 1.00 75.19 93 ASP A O 1
ATOM 701 N N . THR A 1 94 ? 1.890 10.950 0.610 1.00 73.44 94 THR A N 1
ATOM 702 C CA . THR A 1 94 ? 0.744 10.673 1.494 1.00 73.44 94 THR A CA 1
ATOM 703 C C . THR A 1 94 ? 1.081 9.757 2.687 1.00 73.44 94 THR A C 1
ATOM 705 O O . THR A 1 94 ? 0.274 9.588 3.605 1.00 73.44 94 THR A O 1
ATOM 708 N N . LEU A 1 95 ? 2.278 9.152 2.740 1.00 78.69 95 LEU A N 1
ATOM 709 C CA . LEU A 1 95 ? 2.650 8.179 3.788 1.00 78.69 95 LEU A CA 1
ATOM 710 C C . LEU A 1 95 ? 3.083 8.843 5.100 1.00 78.69 95 LEU A C 1
ATOM 712 O O . LEU A 1 95 ? 3.232 8.182 6.130 1.00 78.69 95 LEU A O 1
ATOM 716 N N . SER A 1 96 ? 3.267 10.164 5.093 1.00 75.44 96 SER A N 1
ATOM 717 C CA . SER A 1 96 ? 3.788 10.927 6.229 1.00 75.44 96 SER A CA 1
ATOM 718 C C . SER A 1 96 ? 2.974 10.754 7.525 1.00 75.44 96 SER A C 1
ATOM 720 O O . SER A 1 96 ? 3.549 10.778 8.619 1.00 75.44 96 SER A O 1
ATOM 722 N N . ILE A 1 97 ? 1.660 10.526 7.421 1.00 78.31 97 ILE A N 1
ATOM 723 C CA . ILE A 1 97 ? 0.759 10.313 8.564 1.00 78.31 97 ILE A CA 1
ATOM 724 C C . ILE A 1 97 ? 0.963 8.952 9.250 1.00 78.31 97 ILE A C 1
ATOM 726 O O . ILE A 1 97 ? 0.810 8.860 10.470 1.00 78.31 97 ILE A O 1
ATOM 730 N N . LEU A 1 98 ? 1.403 7.923 8.517 1.00 81.38 98 LEU A N 1
ATOM 731 C CA . LEU A 1 98 ? 1.606 6.567 9.048 1.00 81.38 98 LEU A CA 1
ATOM 732 C C . LEU A 1 98 ? 2.783 6.480 10.024 1.00 81.38 98 LEU A C 1
ATOM 734 O O . LEU A 1 98 ? 2.873 5.563 10.826 1.00 81.38 98 LEU A O 1
ATOM 738 N N . LYS A 1 99 ? 3.663 7.483 10.055 1.00 75.50 99 LYS A N 1
ATOM 739 C CA . LYS A 1 99 ? 4.689 7.577 11.107 1.00 75.50 99 LYS A CA 1
ATOM 740 C C . LYS A 1 99 ? 4.105 7.852 12.484 1.00 75.50 99 LYS A C 1
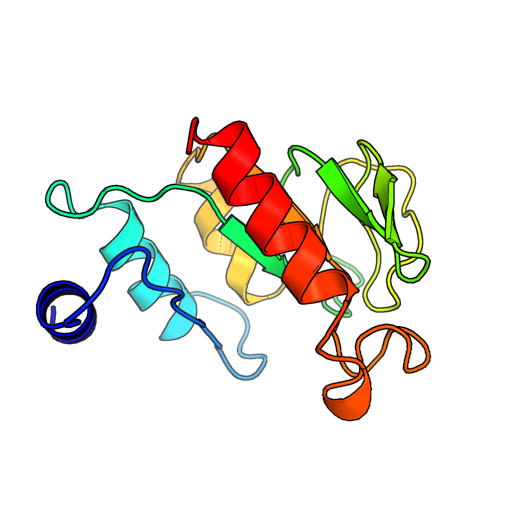ATOM 742 O O . LYS A 1 99 ? 4.691 7.472 13.493 1.00 75.50 99 LYS A O 1
ATOM 747 N N . LYS A 1 100 ? 2.997 8.595 12.528 1.00 72.81 100 LYS A N 1
ATOM 748 C CA . LYS A 1 100 ? 2.331 8.985 13.777 1.00 72.81 100 LYS A CA 1
ATOM 749 C C . LYS A 1 100 ? 1.381 7.896 14.260 1.00 72.81 100 LYS A C 1
ATOM 751 O O . LYS A 1 100 ? 1.088 7.833 15.448 1.00 72.81 100 LYS A O 1
ATOM 756 N N . ILE A 1 101 ? 0.909 7.063 13.337 1.00 70.00 101 ILE A N 1
ATOM 757 C CA . ILE A 1 101 ? -0.045 5.992 13.583 1.00 70.00 101 ILE A CA 1
ATOM 758 C C . ILE A 1 101 ? 0.685 4.684 13.305 1.00 70.00 101 ILE A C 1
ATOM 760 O O . ILE A 1 101 ? 0.791 4.273 12.155 1.00 70.00 101 ILE A O 1
ATOM 764 N N . LYS A 1 102 ? 1.218 4.037 14.348 1.00 65.62 102 LYS A N 1
ATOM 765 C CA . LYS A 1 102 ? 1.794 2.696 14.192 1.00 65.62 102 LYS A CA 1
ATOM 766 C C . LYS A 1 102 ? 0.689 1.747 13.727 1.00 65.62 102 LYS A C 1
ATOM 768 O O . LYS A 1 102 ? -0.155 1.361 14.528 1.00 65.62 102 LYS A O 1
ATOM 773 N N . HIS A 1 103 ? 0.711 1.383 12.452 1.00 67.75 103 HIS A N 1
ATOM 774 C CA . HIS A 1 103 ? -0.132 0.336 11.896 1.00 67.75 103 HIS A CA 1
ATOM 775 C C . HIS A 1 103 ? 0.736 -0.884 11.569 1.00 67.75 103 HIS A C 1
ATOM 777 O O . HIS A 1 103 ? 1.869 -0.733 11.113 1.00 67.75 103 HIS A O 1
ATOM 783 N N . GLY A 1 104 ? 0.240 -2.081 11.886 1.00 79.25 104 GLY A N 1
ATOM 784 C CA . GLY A 1 104 ? 1.064 -3.294 11.938 1.00 79.25 104 GLY A CA 1
ATOM 785 C C . GLY A 1 104 ? 1.394 -3.912 10.578 1.00 79.25 104 GLY A C 1
ATOM 786 O O . GLY A 1 104 ? 2.420 -4.582 10.461 1.00 79.25 104 GLY A O 1
ATOM 787 N N . LEU A 1 105 ? 0.554 -3.682 9.561 1.00 94.44 105 LEU A N 1
ATOM 788 C CA . LEU A 1 105 ? 0.679 -4.316 8.250 1.00 94.44 105 LEU A CA 1
ATOM 789 C C . LEU A 1 105 ? 0.715 -3.279 7.124 1.00 94.44 105 LEU A C 1
ATOM 791 O O . LEU A 1 105 ? -0.302 -2.675 6.782 1.00 94.44 105 LEU A O 1
ATOM 795 N N . ILE A 1 106 ? 1.897 -3.088 6.539 1.00 95.44 106 ILE A N 1
ATOM 796 C CA . ILE A 1 106 ? 2.123 -2.175 5.413 1.00 95.44 106 ILE A CA 1
ATOM 797 C C . ILE A 1 106 ? 2.827 -2.953 4.302 1.00 95.44 106 ILE A C 1
ATOM 799 O O . ILE A 1 106 ? 3.954 -3.412 4.488 1.00 95.44 106 ILE A O 1
ATOM 803 N N . ILE A 1 107 ? 2.175 -3.098 3.150 1.00 97.81 107 ILE A N 1
ATOM 804 C CA . ILE A 1 107 ? 2.742 -3.738 1.960 1.00 97.81 107 ILE A CA 1
ATOM 805 C C . ILE A 1 107 ? 3.133 -2.663 0.949 1.00 97.81 107 ILE A C 1
ATOM 807 O O . ILE A 1 107 ? 2.304 -1.828 0.599 1.00 97.81 107 ILE A O 1
ATOM 811 N N . GLY A 1 108 ? 4.382 -2.666 0.487 1.00 97.00 108 GLY A N 1
ATOM 812 C CA . GLY A 1 108 ? 4.884 -1.716 -0.508 1.00 97.00 108 GLY A CA 1
ATOM 813 C C . GLY A 1 108 ? 4.736 -2.197 -1.955 1.00 97.00 108 GLY A C 1
ATOM 814 O O . GLY A 1 108 ? 4.943 -3.377 -2.239 1.00 97.00 108 GLY A O 1
ATOM 815 N N . ILE A 1 109 ? 4.441 -1.283 -2.881 1.00 97.88 109 ILE A N 1
ATOM 816 C CA . ILE A 1 109 ? 4.551 -1.493 -4.335 1.00 97.88 109 ILE A CA 1
ATOM 817 C C . ILE A 1 109 ? 5.126 -0.251 -5.029 1.00 97.88 109 ILE A C 1
ATOM 819 O O . ILE A 1 109 ? 5.107 0.853 -4.478 1.00 97.88 109 ILE A O 1
ATOM 823 N N . GLY A 1 110 ? 5.627 -0.425 -6.254 1.00 95.88 110 GLY A N 1
ATOM 824 C CA . GLY A 1 110 ? 5.925 0.702 -7.138 1.00 95.88 110 GLY A CA 1
ATOM 825 C C . GLY A 1 110 ? 4.642 1.386 -7.622 1.00 95.88 110 GLY A C 1
ATOM 826 O O . GLY A 1 110 ? 3.536 0.905 -7.384 1.00 95.88 110 GLY A O 1
ATOM 827 N N . ASP A 1 111 ? 4.780 2.503 -8.331 1.00 94.12 111 ASP A N 1
ATOM 828 C CA . ASP A 1 111 ? 3.654 3.151 -9.009 1.00 94.12 111 ASP A CA 1
ATOM 829 C C . ASP A 1 111 ? 3.168 2.231 -10.149 1.00 94.12 111 ASP A C 1
ATOM 831 O O . ASP A 1 111 ? 3.959 1.950 -11.059 1.00 94.12 111 ASP A O 1
ATOM 835 N N . PRO A 1 112 ? 1.901 1.760 -10.143 1.00 93.69 112 PRO A N 1
ATOM 836 C CA . PRO A 1 112 ? 1.369 0.860 -11.173 1.00 93.69 112 PRO A CA 1
ATOM 837 C C . PRO A 1 112 ? 1.614 1.330 -12.612 1.00 93.69 112 PRO A C 1
ATOM 839 O O . PRO A 1 112 ? 1.845 0.516 -13.505 1.00 93.69 112 PRO A O 1
ATOM 842 N N . GLY A 1 113 ? 1.651 2.647 -12.845 1.00 92.38 113 GLY A N 1
ATOM 843 C CA . GLY A 1 113 ? 1.928 3.237 -14.155 1.00 92.38 113 GLY A CA 1
ATOM 844 C C . GLY A 1 113 ? 3.413 3.333 -14.532 1.00 92.38 113 GLY A C 1
ATOM 845 O O . GLY A 1 113 ? 3.729 3.882 -15.588 1.00 92.38 113 GLY A O 1
ATOM 846 N N . LYS A 1 114 ? 4.338 2.872 -13.680 1.00 94.50 114 LYS A N 1
ATOM 847 C CA . LYS A 1 114 ? 5.802 3.004 -13.846 1.00 94.50 114 LYS A CA 1
ATOM 848 C C . LYS A 1 114 ? 6.575 1.693 -13.711 1.00 94.50 114 LYS A C 1
ATOM 850 O O . LYS A 1 114 ? 7.781 1.692 -13.930 1.00 94.50 114 LYS A O 1
ATOM 855 N N . MET A 1 115 ? 5.903 0.589 -13.400 1.00 95.19 115 MET A N 1
ATOM 856 C CA . MET A 1 115 ? 6.514 -0.733 -13.227 1.00 95.19 115 MET A CA 1
ATOM 857 C C . MET A 1 115 ? 6.673 -1.497 -14.556 1.00 95.19 115 MET A C 1
ATOM 859 O O . MET A 1 115 ? 6.303 -2.663 -14.645 1.00 95.19 115 MET A O 1
ATOM 863 N N . ASP A 1 116 ? 7.172 -0.839 -15.610 1.00 94.25 116 ASP A N 1
ATOM 864 C CA . ASP A 1 116 ? 7.453 -1.450 -16.927 1.00 94.25 116 ASP A CA 1
ATOM 865 C C . ASP A 1 116 ? 6.277 -2.254 -17.521 1.00 94.25 116 ASP A C 1
ATOM 867 O O . ASP A 1 116 ? 6.459 -3.327 -18.092 1.00 94.25 116 ASP A O 1
ATOM 871 N N . PHE A 1 117 ? 5.046 -1.748 -17.365 1.00 94.44 117 PHE A N 1
ATOM 872 C CA . PHE A 1 117 ? 3.807 -2.408 -17.807 1.00 94.44 117 PHE A CA 1
ATOM 873 C C . PHE A 1 117 ? 3.508 -3.760 -17.128 1.00 94.44 117 PHE A C 1
ATOM 875 O O . PHE A 1 117 ? 2.580 -4.472 -17.528 1.00 94.44 117 PHE A O 1
ATOM 882 N N . ASN A 1 118 ? 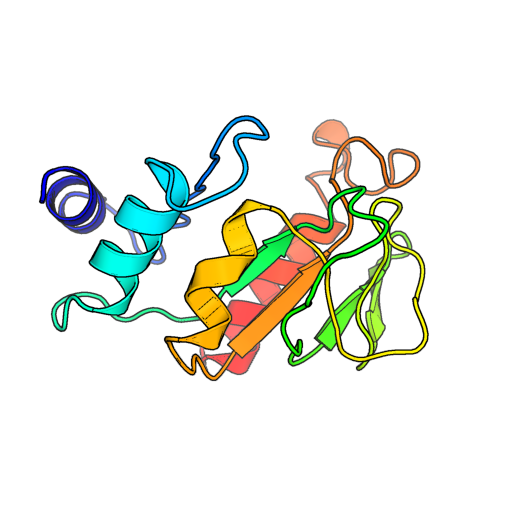4.257 -4.137 -16.089 1.00 95.19 118 ASN A N 1
ATOM 883 C CA . ASN A 1 118 ? 4.031 -5.392 -15.378 1.00 95.19 118 ASN A CA 1
ATOM 884 C C . ASN A 1 118 ? 2.737 -5.374 -14.564 1.00 95.19 118 ASN A C 1
ATOM 886 O O . ASN A 1 118 ? 2.159 -6.435 -14.376 1.00 95.19 118 ASN A O 1
ATOM 890 N N . ASP A 1 119 ? 2.237 -4.200 -14.162 1.00 96.62 119 ASP A N 1
ATOM 891 C CA . ASP A 1 119 ? 0.975 -4.056 -13.421 1.00 96.62 119 ASP A CA 1
ATOM 892 C C . ASP A 1 119 ? -0.202 -3.541 -14.271 1.00 96.62 119 ASP A C 1
ATOM 894 O O . ASP A 1 119 ? -1.139 -2.923 -13.773 1.00 96.62 119 ASP A O 1
ATOM 898 N N . GLU A 1 120 ? -0.165 -3.766 -15.585 1.00 93.94 120 GLU A N 1
ATOM 899 C CA . GLU A 1 120 ? -1.223 -3.307 -16.489 1.00 93.94 120 GLU A CA 1
ATOM 900 C C . GLU A 1 120 ? -2.606 -3.897 -16.174 1.00 93.94 120 GLU A C 1
ATOM 902 O O . GLU A 1 120 ? -2.770 -5.090 -15.903 1.00 93.94 120 GLU A O 1
ATOM 907 N N . ILE A 1 121 ? -3.637 -3.066 -16.351 1.00 93.19 121 ILE A N 1
ATOM 908 C CA . ILE A 1 121 ? -5.047 -3.441 -16.164 1.00 93.19 121 ILE A CA 1
ATOM 909 C C . ILE A 1 121 ? -5.451 -4.590 -17.101 1.00 93.19 121 ILE A C 1
ATOM 911 O O . ILE A 1 121 ? -6.176 -5.490 -16.686 1.00 93.19 121 ILE A O 1
ATOM 915 N N . SER A 1 122 ? -4.945 -4.614 -18.340 1.00 94.81 122 SER A N 1
ATOM 916 C CA . SER A 1 122 ? -5.209 -5.685 -19.319 1.00 94.81 122 SER A CA 1
ATOM 917 C C . SER A 1 122 ? -4.717 -7.065 -18.861 1.00 94.81 122 SER A C 1
ATOM 919 O O . SER A 1 122 ? -5.212 -8.082 -19.343 1.00 94.81 122 SER A O 1
ATOM 921 N N . LYS A 1 123 ? -3.776 -7.106 -17.910 1.00 93.75 123 LYS A N 1
ATOM 922 C CA . LYS A 1 123 ? -3.235 -8.320 -17.278 1.00 93.75 123 LYS A CA 1
ATOM 923 C C . LYS A 1 123 ? -3.892 -8.612 -15.923 1.00 93.75 123 LYS A C 1
ATOM 925 O O . LYS A 1 123 ? -3.469 -9.528 -15.223 1.00 93.75 123 LYS A O 1
ATOM 930 N N . GLY A 1 124 ? -4.898 -7.824 -15.538 1.00 94.75 124 GLY A N 1
ATOM 931 C CA . GLY A 1 124 ? -5.547 -7.892 -14.232 1.00 94.75 124 GLY A CA 1
ATOM 932 C C . GLY A 1 124 ? -4.744 -7.245 -13.102 1.00 94.75 124 GLY A C 1
ATOM 933 O O . GLY A 1 124 ? -4.931 -7.642 -11.956 1.00 94.75 124 GLY A O 1
ATOM 934 N N . ALA A 1 125 ? -3.845 -6.297 -13.408 1.00 96.75 125 ALA A N 1
ATOM 935 C CA . ALA A 1 125 ? -2.980 -5.627 -12.430 1.00 96.75 125 ALA A CA 1
ATOM 936 C C . ALA A 1 125 ? -2.319 -6.633 -11.458 1.00 96.75 125 ALA A C 1
ATOM 938 O O . ALA A 1 125 ? -2.663 -6.685 -10.270 1.00 96.75 125 ALA A O 1
ATOM 939 N N . PRO A 1 126 ? -1.445 -7.530 -11.955 1.00 97.81 126 PRO A N 1
ATOM 940 C CA . PRO A 1 126 ? -0.957 -8.672 -11.183 1.00 97.81 126 PRO A CA 1
ATOM 941 C C . PRO A 1 126 ? -0.153 -8.289 -9.932 1.00 97.81 126 PRO A C 1
ATOM 943 O O . PRO A 1 126 ? -0.161 -9.056 -8.970 1.00 97.81 126 PRO A O 1
ATOM 946 N N . ILE A 1 127 ? 0.509 -7.129 -9.905 1.00 98.31 127 ILE A N 1
ATOM 947 C CA . ILE A 1 127 ? 1.298 -6.656 -8.758 1.00 98.31 127 ILE A CA 1
ATOM 948 C C . ILE A 1 127 ? 0.367 -6.105 -7.683 1.00 98.31 127 ILE A C 1
ATOM 950 O O . ILE A 1 127 ? 0.416 -6.571 -6.543 1.00 98.31 127 ILE A O 1
ATOM 954 N N . THR A 1 128 ? -0.545 -5.201 -8.052 1.00 97.88 128 THR A N 1
ATOM 955 C CA . THR A 1 128 ? -1.567 -4.675 -7.134 1.00 97.88 128 THR A CA 1
ATOM 956 C C . THR A 1 128 ? -2.446 -5.804 -6.584 1.00 97.88 128 THR A C 1
ATOM 958 O O . THR A 1 128 ? -2.646 -5.912 -5.373 1.00 97.88 128 THR A O 1
ATOM 961 N N . THR A 1 129 ? -2.898 -6.721 -7.447 1.00 97.69 129 THR A N 1
ATOM 962 C CA . THR A 1 129 ? -3.677 -7.903 -7.047 1.00 97.69 129 THR A CA 1
ATOM 963 C C . THR A 1 129 ? -2.908 -8.782 -6.065 1.00 97.69 129 THR A C 1
ATOM 965 O O . THR A 1 129 ? -3.472 -9.244 -5.072 1.00 97.69 129 THR A O 1
ATOM 968 N N . LYS A 1 130 ? -1.617 -9.033 -6.318 1.00 98.44 130 LYS A N 1
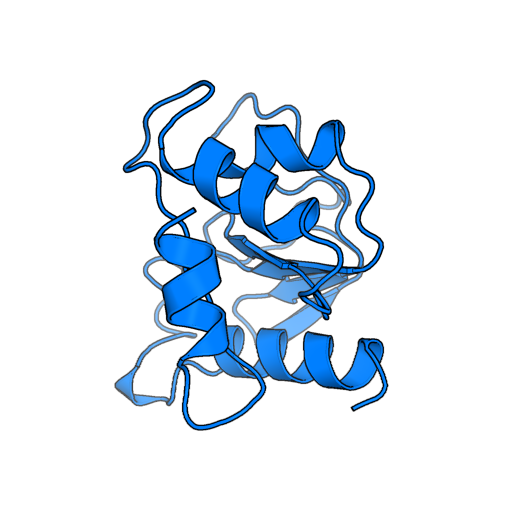ATOM 969 C CA . LYS A 1 130 ? -0.783 -9.838 -5.418 1.00 98.44 130 LYS A CA 1
ATOM 970 C C . LYS A 1 130 ? -0.587 -9.153 -4.068 1.00 98.44 130 LYS A C 1
ATOM 972 O O . LYS A 1 130 ? -0.668 -9.831 -3.048 1.00 98.44 130 LYS A O 1
ATOM 977 N N . ALA A 1 131 ? -0.384 -7.839 -4.052 1.00 98.31 131 ALA A N 1
ATOM 978 C CA . ALA A 1 131 ? -0.216 -7.078 -2.821 1.00 98.31 131 ALA A CA 1
ATOM 979 C C . ALA A 1 131 ? -1.486 -7.091 -1.955 1.00 98.31 131 ALA A C 1
ATOM 981 O O . ALA A 1 131 ? -1.404 -7.359 -0.759 1.00 98.31 131 ALA A O 1
ATOM 982 N N . LEU A 1 132 ? -2.665 -6.901 -2.558 1.00 97.75 132 LEU A N 1
ATOM 983 C CA . LEU A 1 132 ? -3.943 -6.993 -1.844 1.00 97.75 132 LEU A CA 1
ATOM 984 C C . LEU A 1 132 ? -4.193 -8.406 -1.295 1.00 97.75 132 LEU A C 1
ATOM 986 O O . LEU A 1 132 ? -4.583 -8.553 -0.141 1.00 97.75 132 LEU A O 1
ATOM 990 N N . LYS A 1 133 ? -3.900 -9.456 -2.075 1.00 97.81 133 LYS A N 1
ATOM 991 C CA . LYS A 1 133 ? -3.977 -10.849 -1.593 1.00 97.81 133 LYS A CA 1
ATOM 992 C C . LYS A 1 133 ? -3.031 -11.115 -0.423 1.00 97.81 133 LYS A C 1
ATOM 994 O O . LYS A 1 133 ? -3.388 -11.852 0.490 1.00 97.81 133 LYS A O 1
ATOM 999 N N . GLU A 1 134 ? -1.837 -10.529 -0.446 1.00 98.12 134 GLU A N 1
ATOM 1000 C CA . GLU A 1 134 ? -0.875 -10.660 0.648 1.00 98.12 134 GLU A CA 1
ATOM 1001 C C . GLU A 1 134 ? -1.355 -9.946 1.920 1.00 98.12 134 GLU A C 1
ATOM 1003 O O . GLU A 1 134 ? -1.142 -10.472 3.012 1.00 98.12 134 GLU A O 1
ATOM 1008 N N . ILE A 1 135 ? -2.050 -8.804 1.792 1.00 97.62 135 ILE A N 1
ATOM 1009 C CA . ILE A 1 135 ? -2.718 -8.146 2.927 1.00 97.62 135 ILE A CA 1
ATOM 1010 C C . ILE A 1 135 ? -3.754 -9.088 3.542 1.00 97.62 135 ILE A C 1
ATOM 1012 O O . ILE A 1 135 ? -3.645 -9.383 4.727 1.00 97.62 135 ILE A O 1
ATOM 1016 N N . LEU A 1 136 ? -4.687 -9.615 2.738 1.00 97.12 136 LEU A N 1
ATOM 1017 C CA . LEU A 1 136 ? -5.745 -10.518 3.221 1.00 97.12 136 LEU A CA 1
ATOM 1018 C C . LEU A 1 136 ? -5.167 -11.739 3.946 1.00 97.12 136 LEU A C 1
ATOM 1020 O O . LEU A 1 136 ? -5.530 -12.036 5.082 1.00 97.12 136 LEU A O 1
ATOM 1024 N N . LYS A 1 137 ? -4.174 -12.387 3.331 1.00 97.12 137 LYS A N 1
ATOM 1025 C CA . LYS A 1 137 ? -3.493 -13.545 3.915 1.00 97.12 137 LYS A CA 1
ATOM 1026 C C . LYS A 1 137 ? -2.858 -13.224 5.273 1.00 97.12 137 LYS A C 1
ATOM 1028 O O . LYS A 1 137 ? -2.896 -14.048 6.184 1.00 97.12 137 LYS A O 1
ATOM 1033 N N . ARG A 1 138 ? -2.217 -12.058 5.412 1.00 95.50 138 ARG A N 1
ATOM 1034 C CA . ARG A 1 138 ? -1.524 -11.652 6.650 1.00 95.50 138 ARG A CA 1
ATOM 1035 C C . ARG A 1 138 ? -2.466 -11.100 7.713 1.00 95.50 138 ARG A C 1
ATOM 1037 O O . ARG A 1 138 ? -2.123 -11.188 8.889 1.00 95.50 138 ARG A O 1
ATOM 1044 N N . SER A 1 139 ? -3.627 -10.581 7.323 1.00 93.44 139 SER A N 1
ATOM 1045 C CA . SER A 1 139 ? -4.698 -10.201 8.247 1.00 93.44 139 SER A CA 1
ATOM 1046 C C . SER A 1 139 ? -5.512 -11.403 8.741 1.00 93.44 139 SER A C 1
ATOM 1048 O O . SER A 1 139 ? -6.354 -11.239 9.615 1.00 93.44 139 SER A O 1
ATOM 1050 N N . GLY A 1 140 ? -5.249 -12.612 8.226 1.00 91.62 140 GLY A N 1
ATOM 1051 C CA . GLY A 1 140 ? -5.907 -13.850 8.655 1.00 91.62 140 GLY A CA 1
ATOM 1052 C C . GLY A 1 140 ? -7.200 -14.181 7.905 1.00 91.62 140 GLY A C 1
ATOM 1053 O O . GLY A 1 140 ? -7.998 -14.961 8.423 1.00 91.62 140 GLY A O 1
ATOM 1054 N N . MET A 1 141 ? -7.401 -13.599 6.717 1.00 86.00 141 MET A N 1
ATOM 1055 C CA . MET A 1 141 ? -8.510 -13.906 5.803 1.00 86.00 141 MET A CA 1
ATOM 1056 C C . MET A 1 141 ? -8.114 -14.899 4.707 1.00 86.00 141 MET A C 1
ATOM 1058 O O . MET A 1 141 ? -6.915 -14.966 4.343 1.00 86.00 141 MET A O 1
#

pLDDT: mean 88.99, std 10.89, range [54.28, 98.56]

Secondary structure (DSSP, 8-state):
-HHHHHHHT-SSSSPP-----TT--SS-HHHHHHHHHHH-TTS----EEEEP---TT---EE-SEEE-TT--EESS-B-TTS-B-SSSEE--GGGGGGGTS--S-EEEE--TTTSTTTT-GGGT-HHHHHHHHHHHHHHT-

Radius of gyration: 14.55 Å; chains: 1; bounding box: 40×32×35 Å

Sequence (141 aa):
QEIIKRIMEAEHDPVVVMVDDRGKKGKGPGEAAMESILKDERLDVLGILAVSSNEKDCNGVDVTCSITKEGNIIEDAVDKYGNNVHSKKICGDTLSILKKIKHGLIIGIGDPGKMDFNDEISKGAPITTKALKEILKRSGM